Protein AF-A0A7V5R5E8-F1 (afdb_monomer_lite)

Sequence (58 aa):
YNSCPMDGFDFEKVAELIKLPDDHVIAMFVAIGKGVKEPWPRPGQLQLDEVVITNTFG

Structure (mmCIF, N/CA/C/O backbone):
data_AF-A0A7V5R5E8-F1
#
_entry.id   AF-A0A7V5R5E8-F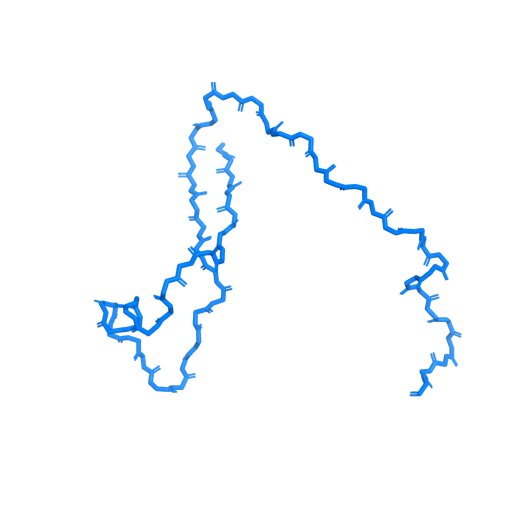1
#
loop_
_atom_site.group_PDB
_atom_site.id
_atom_site.type_symbol
_atom_site.label_atom_id
_atom_site.label_alt_id
_atom_site.label_comp_id
_atom_site.label_asym_id
_atom_site.label_entity_id
_atom_site.label_seq_id
_atom_site.pdbx_PDB_ins_code
_atom_site.Cartn_x
_atom_site.Cartn_y
_atom_site.Cartn_z
_atom_site.occupancy
_atom_site.B_iso_or_equiv
_atom_site.auth_seq_id
_atom_site.auth_comp_id
_atom_site.auth_asym_id
_atom_site.auth_atom_id
_atom_site.pdbx_PDB_model_num
ATOM 1 N N . TYR A 1 1 ? 14.309 4.041 3.407 1.00 88.19 1 TYR A N 1
ATOM 2 C CA . TYR A 1 1 ? 13.446 3.881 2.221 1.00 88.19 1 TYR A CA 1
ATOM 3 C C . TYR A 1 1 ? 12.030 4.254 2.625 1.00 88.19 1 TYR A C 1
ATOM 5 O O . TYR A 1 1 ? 11.700 4.080 3.790 1.00 88.19 1 TYR A O 1
ATOM 13 N N . ASN A 1 2 ? 11.239 4.778 1.695 1.00 94.62 2 ASN A N 1
ATOM 14 C CA . ASN A 1 2 ? 9.839 5.153 1.885 1.00 94.62 2 ASN A CA 1
ATOM 15 C C . ASN A 1 2 ? 8.952 4.214 1.063 1.00 94.62 2 ASN A C 1
ATOM 17 O O . ASN A 1 2 ? 9.445 3.585 0.121 1.00 94.62 2 ASN A O 1
ATOM 21 N N . SER A 1 3 ? 7.663 4.158 1.398 1.00 94.62 3 SER A N 1
ATOM 22 C CA . SER A 1 3 ? 6.658 3.417 0.639 1.00 94.62 3 SER A CA 1
ATOM 23 C C . SER A 1 3 ? 5.490 4.300 0.199 1.00 94.62 3 SER A C 1
ATOM 25 O O . SER A 1 3 ? 5.188 5.316 0.829 1.00 94.62 3 SER A O 1
ATOM 27 N N . CYS A 1 4 ? 4.840 3.906 -0.895 1.00 92.75 4 CYS A N 1
ATOM 28 C CA . CYS A 1 4 ? 3.606 4.514 -1.383 1.00 92.75 4 CYS A CA 1
ATOM 29 C C . CYS A 1 4 ? 2.622 3.401 -1.785 1.00 92.75 4 CYS A C 1
ATOM 31 O O . CYS A 1 4 ? 2.851 2.768 -2.823 1.00 92.75 4 CYS A O 1
ATOM 33 N N . PRO A 1 5 ? 1.589 3.111 -0.968 1.00 94.31 5 PRO A N 1
ATOM 34 C CA . PRO A 1 5 ? 0.509 2.221 -1.374 1.00 94.31 5 PRO A CA 1
ATOM 35 C C . PRO A 1 5 ? -0.345 2.907 -2.448 1.00 94.31 5 PRO A C 1
ATOM 37 O O . PRO A 1 5 ?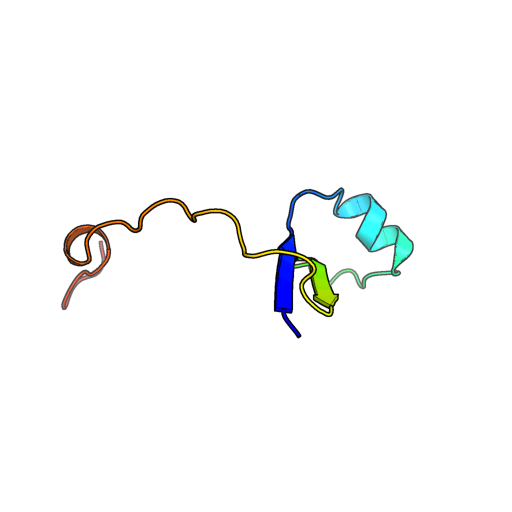 -0.638 4.099 -2.346 1.00 94.31 5 PRO A O 1
ATOM 40 N N . MET A 1 6 ? -0.720 2.170 -3.488 1.00 94.25 6 MET A N 1
ATOM 41 C CA . MET A 1 6 ? -1.463 2.680 -4.6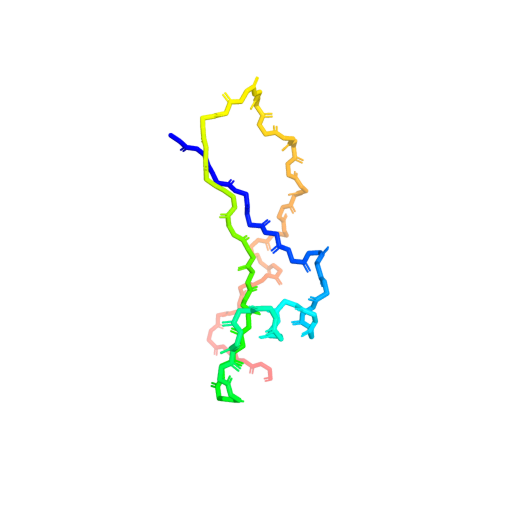41 1.00 94.25 6 MET A CA 1
ATOM 42 C C . MET A 1 6 ? -2.576 1.704 -5.002 1.00 94.25 6 MET A C 1
ATOM 44 O O . MET A 1 6 ? -2.312 0.508 -5.055 1.00 94.25 6 MET A O 1
ATOM 48 N N . ASP A 1 7 ? -3.765 2.231 -5.299 1.00 93.69 7 ASP A N 1
ATOM 49 C CA . ASP A 1 7 ? -4.966 1.459 -5.670 1.00 93.69 7 ASP A CA 1
ATOM 50 C C . ASP A 1 7 ? -5.600 1.930 -7.000 1.00 93.69 7 ASP A C 1
ATOM 52 O O . ASP A 1 7 ? -6.654 1.478 -7.423 1.00 93.69 7 ASP A O 1
ATOM 56 N N . GLY A 1 8 ? -4.966 2.896 -7.676 1.00 93.25 8 GLY A N 1
ATOM 57 C CA . GLY A 1 8 ? -5.492 3.557 -8.878 1.00 93.25 8 GLY A CA 1
ATOM 58 C C . GLY A 1 8 ? -5.087 2.892 -10.197 1.00 93.25 8 GLY A C 1
ATOM 59 O O . GLY A 1 8 ? -4.626 3.592 -11.097 1.00 93.25 8 GLY A O 1
ATOM 60 N N . PHE A 1 9 ? -5.182 1.566 -10.303 1.00 95.00 9 PHE A N 1
ATOM 61 C CA . PHE A 1 9 ? -4.803 0.795 -11.497 1.00 95.00 9 PHE A CA 1
ATOM 62 C C . PHE A 1 9 ? -5.948 -0.109 -11.985 1.00 95.00 9 PHE A C 1
ATOM 64 O O . PHE A 1 9 ? -6.956 -0.282 -11.309 1.00 95.00 9 PHE A O 1
ATOM 71 N N . ASP A 1 10 ? -5.794 -0.679 -13.183 1.00 97.31 10 ASP A N 1
ATOM 72 C CA . ASP A 1 10 ? -6.731 -1.662 -13.737 1.00 97.31 10 ASP A CA 1
ATOM 73 C C . ASP A 1 10 ? -6.421 -3.056 -13.168 1.00 97.31 10 ASP A C 1
ATOM 75 O O . ASP A 1 10 ? -5.411 -3.676 -13.512 1.00 97.31 10 ASP A O 1
ATOM 79 N N . PHE A 1 11 ? -7.274 -3.529 -12.260 1.00 96.81 11 PHE A N 1
ATOM 80 C CA . PHE A 1 11 ? -7.087 -4.797 -11.557 1.00 96.81 11 PHE A CA 1
ATOM 81 C C . PHE A 1 11 ? -7.139 -6.004 -12.490 1.00 96.81 11 PHE A C 1
ATOM 83 O O . PHE A 1 11 ? -6.326 -6.913 -12.334 1.00 96.81 11 PHE A O 1
ATOM 90 N N . GLU A 1 12 ? -8.050 -6.011 -13.466 1.00 96.88 12 GLU A N 1
ATOM 91 C CA . GLU A 1 12 ? -8.208 -7.127 -14.403 1.00 96.88 12 GLU A CA 1
ATOM 92 C C . GLU A 1 12 ? -6.966 -7.255 -15.286 1.00 96.88 12 GLU A C 1
ATOM 94 O O . GLU A 1 12 ? -6.398 -8.340 -15.429 1.00 96.88 12 GLU A O 1
ATOM 99 N N . LYS A 1 13 ? -6.476 -6.126 -15.812 1.00 98.12 13 LYS A N 1
ATOM 100 C CA . LYS A 1 13 ? -5.261 -6.104 -16.638 1.00 98.12 13 LYS A CA 1
ATOM 101 C C . LYS A 1 13 ? -4.020 -6.516 -15.867 1.00 98.12 13 LYS A C 1
ATOM 103 O O . LYS A 1 13 ? -3.158 -7.206 -16.412 1.00 98.12 13 LYS A O 1
ATOM 108 N N . VAL A 1 14 ? -3.909 -6.109 -14.606 1.00 97.75 14 VAL A N 1
ATOM 109 C CA . VAL A 1 14 ? -2.792 -6.531 -13.759 1.00 97.75 14 VAL A CA 1
ATOM 110 C C . VAL A 1 14 ? -2.892 -8.017 -13.427 1.00 97.75 14 VAL A C 1
ATOM 112 O O . VAL A 1 14 ? -1.874 -8.702 -13.502 1.00 97.75 14 VAL A O 1
ATOM 115 N N . ALA A 1 15 ? -4.081 -8.522 -13.090 1.00 97.94 15 ALA A N 1
ATOM 116 C CA . ALA A 1 15 ? -4.298 -9.932 -12.781 1.00 97.94 15 ALA A CA 1
ATOM 117 C C . ALA A 1 15 ? -3.887 -10.832 -13.956 1.00 97.94 15 ALA A C 1
ATOM 119 O O . ALA A 1 15 ? -3.154 -11.802 -13.754 1.00 97.94 15 ALA A O 1
ATOM 120 N N . GLU A 1 16 ? -4.256 -10.456 -15.186 1.00 98.31 16 GLU A N 1
ATOM 121 C CA . GLU A 1 16 ? -3.806 -11.123 -16.413 1.00 98.31 16 GLU A CA 1
ATOM 122 C C . GLU A 1 16 ? -2.271 -11.098 -16.534 1.00 98.31 16 GLU A C 1
ATOM 124 O O . GLU A 1 16 ? -1.634 -12.138 -16.723 1.00 98.31 16 GLU A O 1
ATOM 129 N N . LEU A 1 17 ? -1.662 -9.918 -16.371 1.00 98.31 17 LEU A N 1
ATOM 130 C CA . LEU A 1 17 ? -0.220 -9.713 -16.528 1.00 98.31 17 LEU A CA 1
ATOM 131 C C . LEU A 1 17 ? 0.612 -10.569 -15.565 1.00 98.31 17 LEU A C 1
ATOM 133 O O . LEU A 1 17 ? 1.631 -11.138 -15.964 1.00 98.31 17 LEU A O 1
ATOM 137 N N . ILE A 1 18 ? 0.197 -10.650 -14.299 1.00 98.00 18 ILE A N 1
ATOM 138 C CA . ILE A 1 18 ? 0.920 -11.400 -13.263 1.00 98.00 18 ILE A CA 1
ATOM 139 C C . ILE A 1 18 ? 0.464 -12.857 -13.153 1.00 98.00 18 ILE A C 1
ATOM 141 O O . ILE A 1 18 ? 1.021 -13.593 -12.340 1.00 98.00 18 ILE A O 1
ATOM 145 N N . LYS A 1 19 ? -0.508 -13.278 -13.976 1.00 98.31 19 LYS A N 1
ATOM 146 C CA . LYS A 1 19 ? -1.136 -14.607 -13.936 1.00 98.31 19 LYS A CA 1
ATOM 147 C C . LYS A 1 19 ? -1.675 -14.922 -12.542 1.00 98.31 19 LYS A C 1
ATOM 149 O O . LYS A 1 19 ? -1.328 -15.942 -11.944 1.00 98.31 19 LYS A O 1
ATOM 154 N N . LEU A 1 20 ? -2.467 -13.993 -12.012 1.00 98.44 20 LEU A N 1
ATOM 155 C CA . LEU A 1 20 ? -3.065 -14.117 -10.692 1.00 98.44 20 LEU A CA 1
ATOM 156 C C . LEU A 1 20 ? -3.987 -15.349 -10.657 1.00 98.44 20 LEU A C 1
ATOM 158 O O . LEU A 1 20 ? -4.812 -15.492 -11.559 1.00 98.44 20 LEU A O 1
ATOM 162 N N . PRO A 1 21 ? -3.864 -16.231 -9.652 1.00 98.50 21 PRO A N 1
ATOM 163 C CA . PRO A 1 21 ? -4.805 -17.330 -9.478 1.00 98.50 21 PRO A CA 1
ATOM 164 C C . PRO A 1 21 ? -6.217 -16.832 -9.148 1.00 98.50 21 PRO A C 1
ATOM 166 O O . PRO A 1 21 ? -6.383 -15.794 -8.508 1.00 98.50 21 PRO A O 1
ATOM 169 N N . ASP A 1 22 ? -7.225 -17.617 -9.522 1.00 97.06 22 ASP A N 1
ATOM 170 C CA . ASP A 1 22 ? -8.641 -17.241 -9.393 1.00 97.06 22 ASP A CA 1
ATOM 171 C C . ASP A 1 22 ? -9.116 -17.066 -7.936 1.00 97.06 22 ASP A C 1
ATOM 173 O O . ASP A 1 22 ? -10.133 -16.426 -7.681 1.00 97.06 22 ASP A O 1
ATOM 177 N N . ASP A 1 23 ? -8.391 -17.629 -6.968 1.00 98.12 23 ASP A N 1
ATOM 178 C CA . ASP A 1 23 ? -8.662 -17.530 -5.530 1.00 98.12 23 ASP A CA 1
ATOM 179 C C . ASP A 1 23 ? -7.867 -16.409 -4.832 1.00 98.12 23 ASP A C 1
ATOM 181 O O . ASP A 1 23 ? -7.819 -16.351 -3.602 1.00 98.12 23 ASP A O 1
ATOM 185 N N . HIS A 1 24 ? -7.245 -15.509 -5.602 1.00 98.12 24 HIS A N 1
ATOM 186 C CA . HIS A 1 24 ? -6.469 -14.380 -5.093 1.00 98.12 24 HIS A CA 1
ATOM 187 C C . HIS A 1 24 ? -7.052 -13.033 -5.536 1.00 98.12 24 HIS A C 1
ATOM 189 O O . HIS A 1 24 ? -7.678 -12.897 -6.583 1.00 98.12 24 HIS A O 1
ATOM 195 N N . VAL A 1 25 ? -6.786 -11.994 -4.742 1.00 96.88 25 VAL A N 1
ATOM 196 C CA . VAL A 1 25 ? -7.141 -10.605 -5.058 1.00 96.88 25 VAL A CA 1
ATOM 197 C C . VAL A 1 25 ? -5.922 -9.704 -4.889 1.00 96.88 25 VAL A C 1
ATOM 199 O O . VAL A 1 25 ? -5.099 -9.908 -3.994 1.00 96.88 25 VAL A O 1
ATOM 202 N N . ILE A 1 26 ? -5.792 -8.694 -5.748 1.00 97.25 26 ILE A N 1
ATOM 203 C CA . ILE A 1 26 ? -4.768 -7.658 -5.595 1.00 97.25 26 ILE A CA 1
ATOM 204 C C . ILE A 1 26 ? -5.286 -6.652 -4.567 1.00 97.25 26 ILE A C 1
ATOM 206 O O . ILE A 1 26 ? -6.337 -6.060 -4.771 1.00 97.25 26 ILE A O 1
ATOM 210 N N . ALA A 1 27 ? -4.558 -6.458 -3.467 1.00 95.94 27 ALA A N 1
ATOM 211 C CA . ALA A 1 27 ? -4.952 -5.500 -2.431 1.00 95.94 27 ALA A CA 1
ATOM 212 C C . ALA A 1 27 ? -4.485 -4.066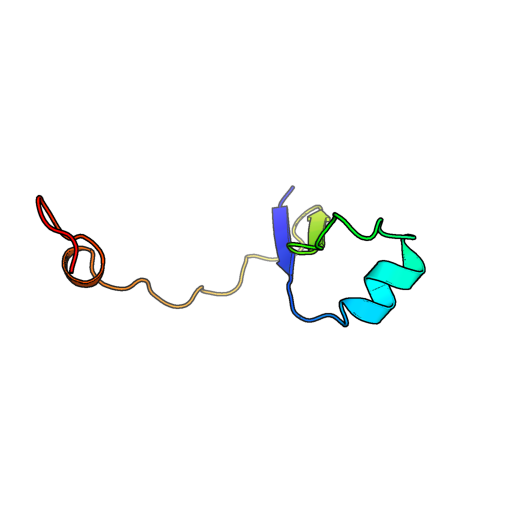 -2.726 1.00 95.94 27 ALA A C 1
ATOM 214 O O . ALA A 1 27 ? -5.189 -3.118 -2.414 1.00 95.94 27 ALA A O 1
ATOM 215 N N . MET A 1 28 ? -3.261 -3.916 -3.240 1.00 96.69 28 MET A N 1
ATOM 216 C CA . MET A 1 28 ? -2.643 -2.650 -3.648 1.00 96.69 28 MET A CA 1
ATOM 217 C C . MET A 1 28 ? -1.278 -2.931 -4.282 1.00 96.69 28 MET A C 1
ATOM 219 O O . MET A 1 28 ? -0.668 -3.977 -4.043 1.00 96.69 28 MET A O 1
ATOM 223 N N . PHE A 1 29 ? -0.734 -1.952 -4.995 1.00 96.38 29 PHE A N 1
ATOM 224 C CA . PHE A 1 29 ? 0.696 -1.896 -5.279 1.00 96.38 29 PHE A CA 1
ATOM 225 C C . PHE A 1 29 ? 1.443 -1.111 -4.210 1.00 96.38 29 PHE A C 1
ATOM 227 O O . PHE A 1 29 ? 0.924 -0.145 -3.658 1.00 96.38 29 PHE A O 1
ATOM 234 N N . VAL A 1 30 ? 2.698 -1.488 -3.959 1.00 96.38 30 VAL A N 1
ATOM 235 C CA . VAL A 1 30 ? 3.574 -0.781 -3.020 1.00 96.38 30 VAL A CA 1
ATOM 236 C C . VAL A 1 30 ? 4.865 -0.392 -3.728 1.00 96.38 30 VAL A C 1
ATOM 238 O O . VAL A 1 30 ? 5.736 -1.226 -3.966 1.00 96.38 30 VAL A O 1
ATOM 241 N N . ALA A 1 31 ? 5.014 0.894 -4.045 1.00 95.06 31 ALA A N 1
ATOM 242 C CA . ALA A 1 31 ? 6.297 1.422 -4.501 1.00 95.06 31 ALA A CA 1
ATOM 243 C C . ALA A 1 31 ? 7.234 1.595 -3.298 1.00 95.06 31 ALA A C 1
ATOM 245 O O . ALA A 1 31 ? 6.830 2.197 -2.305 1.00 95.06 31 ALA A O 1
ATOM 246 N N . ILE A 1 32 ? 8.475 1.100 -3.384 1.00 96.69 32 ILE A N 1
ATOM 247 C CA . ILE A 1 32 ? 9.496 1.203 -2.327 1.00 96.69 32 ILE A CA 1
ATOM 248 C C . ILE A 1 32 ? 10.758 1.837 -2.915 1.00 96.69 32 ILE A C 1
ATOM 250 O O . ILE A 1 32 ? 11.265 1.389 -3.940 1.00 96.69 32 ILE A O 1
ATOM 254 N N . GLY A 1 33 ? 11.285 2.881 -2.273 1.00 96.62 33 GLY A N 1
ATOM 255 C CA . GLY A 1 33 ? 12.423 3.622 -2.823 1.00 96.62 33 GLY A CA 1
ATOM 256 C C . GLY A 1 33 ? 13.028 4.650 -1.871 1.00 96.62 33 GLY A C 1
ATOM 257 O O . GLY A 1 33 ? 12.537 4.874 -0.763 1.00 96.62 33 GLY A O 1
ATOM 258 N N . LYS A 1 34 ? 14.153 5.252 -2.265 1.00 97.38 34 LYS A N 1
ATOM 259 C CA . LYS A 1 34 ? 14.702 6.408 -1.547 1.00 97.38 34 LYS A CA 1
ATOM 260 C C . LYS A 1 34 ? 13.847 7.626 -1.898 1.00 97.38 34 LYS A C 1
ATOM 262 O O . LYS A 1 34 ? 13.636 7.903 -3.075 1.00 97.38 34 LYS A O 1
ATOM 267 N N . GLY A 1 35 ? 13.340 8.328 -0.887 1.00 94.44 35 GLY A N 1
ATOM 268 C CA . GLY A 1 35 ? 12.557 9.542 -1.101 1.00 94.44 35 GLY A CA 1
ATOM 269 C C . GLY A 1 35 ? 13.389 10.621 -1.793 1.00 94.44 35 GLY A C 1
ATOM 270 O O . GLY A 1 35 ? 14.542 10.843 -1.428 1.00 94.44 35 GLY A O 1
ATOM 271 N N . VAL A 1 36 ? 12.796 11.276 -2.788 1.00 95.19 36 VAL A N 1
ATOM 272 C CA . VAL A 1 36 ? 13.392 12.431 -3.488 1.00 95.19 36 VAL A CA 1
ATOM 273 C C . VAL A 1 36 ? 12.853 13.769 -2.972 1.00 95.19 36 VAL A C 1
ATOM 275 O O . VAL A 1 36 ? 13.392 14.819 -3.303 1.00 95.19 36 VAL A O 1
ATOM 278 N N . LYS A 1 37 ? 11.778 13.726 -2.178 1.00 94.56 37 LYS A N 1
ATOM 279 C CA . LYS A 1 37 ? 11.117 14.857 -1.524 1.00 94.56 37 LYS A CA 1
ATOM 280 C C . LYS A 1 37 ? 10.288 14.362 -0.339 1.00 94.56 37 LYS A C 1
ATOM 282 O O . LYS A 1 37 ? 10.009 13.163 -0.247 1.00 94.56 37 LYS A O 1
ATOM 287 N N . GLU A 1 38 ? 9.861 15.292 0.507 1.00 94.69 38 GLU A N 1
ATOM 288 C CA . GLU A 1 38 ? 8.918 15.009 1.588 1.00 94.69 38 GLU A CA 1
ATOM 289 C C . GLU A 1 38 ? 7.532 14.593 1.054 1.00 94.69 38 GLU A C 1
ATOM 291 O O . GLU A 1 38 ? 7.142 15.009 -0.048 1.00 94.69 38 GLU A O 1
ATOM 296 N N . PRO A 1 39 ? 6.772 13.768 1.800 1.00 91.00 39 PRO A N 1
ATOM 297 C CA . PRO A 1 39 ? 5.396 13.437 1.453 1.00 91.00 39 PRO A CA 1
ATOM 298 C C . PRO A 1 39 ? 4.504 14.681 1.398 1.00 91.00 39 PRO A C 1
ATOM 300 O O . PRO A 1 39 ? 4.680 15.630 2.160 1.00 91.00 39 PRO A O 1
ATOM 303 N N . TRP A 1 40 ? 3.494 14.649 0.532 1.00 90.50 40 TRP A N 1
ATOM 304 C CA . TRP A 1 40 ? 2.432 15.652 0.560 1.00 90.50 40 TRP A CA 1
ATOM 305 C C . TRP A 1 40 ? 1.655 15.585 1.889 1.00 90.50 40 TRP A C 1
ATOM 307 O O . TRP A 1 40 ? 1.557 14.498 2.474 1.00 90.50 40 TRP A O 1
ATOM 317 N N . PRO A 1 41 ? 1.068 16.702 2.359 1.00 93.19 41 PRO A N 1
ATOM 318 C CA . PRO A 1 41 ? 0.172 16.682 3.509 1.00 93.19 41 PRO A CA 1
ATOM 319 C C . PRO A 1 41 ? -0.955 15.668 3.299 1.00 93.19 41 PRO A C 1
ATOM 321 O O . PRO A 1 41 ? -1.577 15.629 2.236 1.00 93.19 41 PRO A O 1
ATOM 324 N N . ARG A 1 42 ? -1.209 14.833 4.308 1.00 89.88 42 ARG A N 1
ATOM 325 C CA . ARG A 1 42 ? -2.336 13.896 4.288 1.00 89.88 42 ARG A CA 1
ATOM 326 C C . ARG A 1 42 ? -3.622 14.637 4.668 1.00 89.88 42 ARG A C 1
ATOM 328 O O . ARG A 1 42 ? -3.543 15.580 5.460 1.00 89.88 42 ARG A O 1
ATOM 335 N N . PRO A 1 43 ? -4.792 14.222 4.152 1.00 88.19 43 PRO A N 1
ATOM 336 C CA . PRO A 1 43 ? -6.057 14.678 4.711 1.00 88.19 43 PRO A CA 1
ATOM 337 C C . PRO A 1 43 ? -6.126 14.330 6.205 1.00 88.19 43 PRO A C 1
ATOM 339 O O . PRO A 1 43 ? -5.469 13.393 6.670 1.00 88.19 43 PRO A O 1
ATOM 342 N N . GLY A 1 44 ? -6.894 15.121 6.954 1.00 89.94 44 GLY A N 1
ATOM 343 C CA . GLY A 1 44 ? -7.089 14.915 8.386 1.00 89.94 44 GLY A CA 1
ATOM 344 C C . GLY A 1 44 ? -7.761 13.578 8.705 1.00 89.94 44 GLY A C 1
ATOM 345 O O . GLY A 1 44 ? -8.329 12.920 7.834 1.00 89.94 44 GLY A O 1
ATOM 346 N N . GLN A 1 45 ? -7.692 13.187 9.972 1.00 93.62 45 GLN A N 1
ATOM 347 C CA . GLN A 1 45 ? -8.428 12.045 10.511 1.00 93.62 45 GLN A CA 1
ATOM 348 C C . GLN A 1 45 ? -9.725 12.534 11.166 1.00 93.62 45 GLN A C 1
ATOM 350 O O . GLN A 1 45 ? -9.774 13.667 11.649 1.00 93.62 45 GLN A O 1
ATOM 355 N N . LEU A 1 46 ? -10.755 11.684 11.174 1.00 95.06 46 LEU A N 1
ATOM 356 C CA . LEU A 1 46 ? -11.960 11.900 11.981 1.00 95.06 46 LEU A CA 1
ATOM 357 C C . LEU A 1 46 ? -11.615 11.873 13.475 1.00 95.06 46 LEU A C 1
ATOM 359 O O . LEU A 1 46 ? -10.593 11.295 13.866 1.00 95.06 46 LEU A O 1
ATOM 363 N N . GLN A 1 47 ? -12.454 12.501 14.300 1.00 95.50 47 GLN A N 1
ATOM 364 C CA . GLN A 1 47 ? -12.257 12.465 15.749 1.00 95.50 47 GLN A CA 1
ATOM 365 C C . GLN A 1 47 ? -12.501 11.049 16.283 1.00 95.50 47 GLN A C 1
ATOM 367 O O . GLN A 1 47 ? -13.245 10.259 15.704 1.00 95.50 47 GLN A O 1
ATOM 372 N N . LEU A 1 48 ? -11.839 10.695 17.387 1.00 94.06 48 LEU A N 1
ATOM 373 C CA . LEU A 1 48 ? -11.881 9.326 17.912 1.00 94.06 48 LEU A CA 1
ATOM 374 C C . LEU A 1 48 ? -13.296 8.906 18.334 1.00 94.06 48 LEU A C 1
ATOM 376 O O 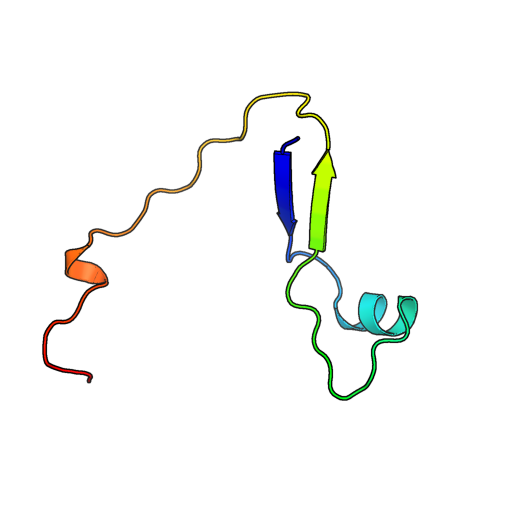. LEU A 1 48 ? -13.684 7.759 18.136 1.00 94.06 48 LEU A O 1
ATOM 380 N N . ASP A 1 49 ? -14.056 9.839 18.900 1.00 93.75 49 ASP A N 1
ATOM 381 C CA . ASP A 1 49 ? -15.446 9.650 19.320 1.00 93.75 49 ASP A CA 1
ATOM 382 C C . ASP A 1 49 ? -16.416 9.451 18.144 1.00 93.75 49 ASP A C 1
ATOM 384 O O . ASP A 1 49 ? -17.504 8.917 18.343 1.00 93.75 49 ASP A O 1
ATOM 388 N N . GLU A 1 50 ? -16.011 9.792 16.918 1.00 93.94 50 GLU A N 1
ATOM 389 C CA . GLU A 1 50 ? -16.772 9.506 15.697 1.00 93.94 50 GLU A CA 1
ATOM 390 C C . GLU A 1 50 ? -16.547 8.077 15.176 1.00 93.94 50 GLU A C 1
ATOM 392 O O . GLU A 1 50 ? -17.359 7.572 14.401 1.00 93.94 50 GLU A O 1
ATOM 397 N N . VAL A 1 51 ? -15.452 7.413 15.574 1.00 94.06 51 VAL A N 1
ATOM 398 C CA . VAL A 1 51 ? -15.040 6.108 15.013 1.00 94.06 51 VAL A CA 1
ATOM 399 C C . VAL A 1 51 ? -14.889 4.987 16.046 1.00 94.06 51 VAL A C 1
ATOM 401 O O . VAL A 1 51 ? -14.707 3.832 15.662 1.00 94.06 51 VAL A O 1
ATOM 404 N N . VAL A 1 52 ? -14.975 5.282 17.347 1.00 94.12 52 VAL A N 1
ATOM 405 C CA . VAL A 1 52 ? -14.889 4.289 18.430 1.00 94.12 52 VAL A CA 1
ATOM 406 C C . VAL A 1 52 ? -16.230 4.148 19.140 1.00 94.12 52 VAL A C 1
ATOM 408 O O . VAL A 1 52 ? -16.740 5.099 19.725 1.00 94.12 52 VAL A O 1
ATOM 411 N N . ILE A 1 53 ? -16.760 2.922 19.163 1.00 92.56 53 ILE A N 1
ATOM 412 C CA . ILE A 1 53 ? -17.965 2.558 19.916 1.00 92.56 53 ILE A CA 1
ATOM 413 C C . ILE A 1 53 ? -17.568 1.579 21.022 1.00 92.56 53 ILE A C 1
ATOM 415 O O . ILE A 1 53 ? -16.922 0.562 20.768 1.00 92.56 53 ILE A O 1
ATOM 419 N N . THR A 1 54 ? -17.959 1.877 22.259 1.00 94.56 54 THR A N 1
ATOM 420 C CA . THR A 1 54 ? -17.599 1.066 23.428 1.00 94.56 54 THR A CA 1
ATOM 421 C C . THR A 1 54 ? -18.786 0.208 23.861 1.00 94.56 54 THR A C 1
ATOM 423 O O . THR A 1 54 ? -19.868 0.728 24.120 1.00 94.56 54 THR A O 1
ATOM 426 N N . ASN A 1 55 ? -18.566 -1.102 24.019 1.00 93.00 55 ASN A N 1
ATOM 427 C CA . ASN A 1 55 ? -19.520 -2.070 24.587 1.00 93.00 55 ASN A CA 1
ATOM 428 C C . ASN A 1 55 ? -20.817 -2.309 23.784 1.00 93.00 55 ASN A C 1
ATOM 430 O O . ASN A 1 55 ? -21.763 -2.886 24.320 1.00 93.00 55 ASN A O 1
ATOM 434 N N . THR A 1 56 ? -20.897 -1.881 22.522 1.00 89.12 56 THR A N 1
ATOM 435 C CA . THR A 1 56 ? -22.046 -2.131 21.635 1.00 89.12 56 THR A CA 1
ATOM 436 C C . THR A 1 56 ? -21.618 -2.067 20.170 1.00 89.12 56 THR A C 1
ATOM 438 O O . THR A 1 56 ? -20.761 -1.266 19.809 1.00 89.12 56 THR A O 1
ATOM 441 N N . PHE A 1 57 ? -22.240 -2.900 19.337 1.00 86.06 57 PHE A N 1
ATOM 442 C CA . PHE A 1 57 ? -22.250 -2.775 17.880 1.00 86.06 57 PHE A CA 1
ATOM 443 C C . PHE A 1 57 ? -23.710 -2.568 17.447 1.00 86.06 57 PHE A C 1
ATOM 445 O O . PHE A 1 57 ? -24.607 -3.099 18.107 1.00 86.06 57 PHE A O 1
ATOM 452 N N . GLY A 1 58 ? -23.938 -1.746 16.419 1.00 77.50 58 GLY A N 1
ATOM 453 C CA . GLY A 1 58 ? -25.270 -1.524 15.837 1.00 77.50 58 GLY A CA 1
ATOM 454 C C . GLY A 1 58 ? -25.780 -2.708 15.027 1.00 77.50 58 GLY A C 1
ATOM 455 O O . GLY A 1 58 ? -24.952 -3.573 14.662 1.00 77.50 58 GLY A O 1
#

Foldseek 3Di:
DDKDWADPDDQVVVCVVVVPDPPDGDPTDIDDDDDPDDDDDDDDDDDPVVPDDPPDDD

pLDDT: mean 94.52, std 3.66, range [77.5, 98.5]

Secondary structure (DSSP, 8-state):
-EEEEE--S-HHHHHHHHT-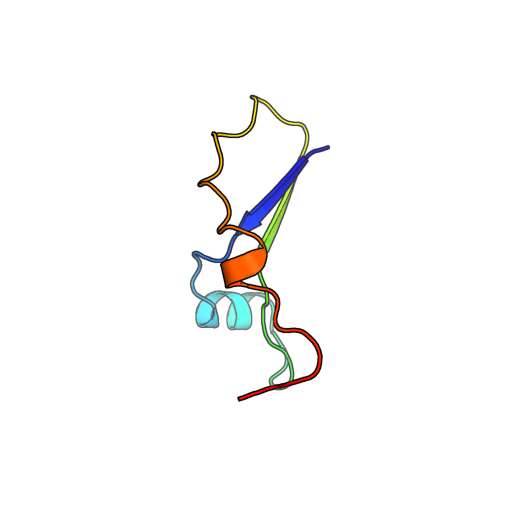-TT-----EEEEE--SSPPPPPPPPPPHHHH---S---

Radius of gyration: 17.76 Å; chains: 1; bounding box: 40×34×41 Å